Protein AF-A0A540K3I9-F1 (afdb_monomer)

Foldseek 3Di:
DDDDQQFDQDPQFTHHLNDTFFHNADPQWDWAQDDDDVSSRDIDIDGDDPDDDQKDKAFRGKFAQWWKKWWADPDPPDIDIDIDRFQQSFAPRTQKMKTKAFHDDVPDRPDPPTDIDIDIDGFDDDVQWGWHWHGDPVRTIMIMIGGPD

Nearest PDB structures (foldseek):
  7exr-assembly1_B  TM=9.401E-01  e=3.105E-14  Arabidopsis thaliana
  7exf-assembly1_B  TM=9.378E-01  e=4.504E-14  Arabidopsis thaliana
  7exh-assembly2_A  TM=9.361E-01  e=1.793E-13  Arabidopsis thaliana
  7exg-assembly1_B  TM=9.078E-01  e=2.102E-13  Arabidopsis thaliana
  7exf-assembly2_A  TM=9.354E-01  e=3.905E-12  Arabidopsis thaliana

Sequence (149 aa):
MTVTAQISINDGNLVVHGKTILTGVPDNIVLTPGTGVGLLAGAFIGATAAHNKSLHIFPIGVLEDLRFMCCFRFKLWWMTQRMGTCGKDVPLETQFMVVESKGGGDGGEDDESSPIIYTVFLPLLEGPFRSVLQGNERNEVEVCLESGE

Secondary structure (DSSP, 8-state):
-----SEEEETTEEEETTEEEEBS--TTEEEEE--STT-TT-EEEEE--SS--SEEEEEEEE--S--EEEEEEEETTEEEEEEESSGGGS-TTEEEEEEEEE---SS-TT-TTSPEEEEEE---EETTEEEEEEE-TTSEEEEEEEE--

Structure (mmCIF, N/CA/C/O backbone):
data_AF-A0A540K3I9-F1
#
_entry.id   AF-A0A540K3I9-F1
#
loop_
_atom_site.group_PDB
_atom_site.id
_atom_site.type_symbol
_atom_site.label_atom_id
_atom_site.label_alt_id
_atom_site.label_comp_id
_atom_site.label_asym_id
_atom_site.label_entity_id
_atom_site.label_seq_id
_atom_site.pdbx_PDB_ins_code
_atom_site.Cartn_x
_atom_site.Cartn_y
_atom_site.Cartn_z
_atom_site.occupancy
_atom_site.B_iso_or_equiv
_atom_site.auth_seq_id
_atom_site.auth_comp_id
_atom_site.auth_asym_id
_atom_site.auth_atom_id
_atom_site.pdbx_PDB_model_num
ATOM 1 N N . MET A 1 1 ? -9.858 1.151 -31.833 1.00 34.38 1 MET A N 1
ATOM 2 C CA . MET A 1 1 ? -8.586 1.096 -31.088 1.00 34.38 1 MET A CA 1
ATOM 3 C C . MET A 1 1 ? -8.934 0.847 -29.635 1.00 34.38 1 MET A C 1
ATOM 5 O O . MET A 1 1 ? -9.591 1.688 -29.039 1.00 34.38 1 MET A O 1
ATOM 9 N N . THR A 1 2 ? -8.615 -0.327 -29.104 1.00 42.84 2 THR A N 1
ATOM 10 C CA . THR A 1 2 ? -8.743 -0.635 -27.676 1.00 42.84 2 THR A CA 1
ATOM 11 C C . THR A 1 2 ? -7.489 -0.110 -26.988 1.00 42.84 2 THR A C 1
ATOM 13 O O . THR A 1 2 ? -6.393 -0.584 -27.264 1.00 42.84 2 THR A O 1
ATOM 16 N N . VAL A 1 3 ? -7.631 0.930 -26.169 1.00 52.34 3 VAL A N 1
ATOM 17 C CA . VAL A 1 3 ? -6.526 1.448 -25.354 1.00 52.34 3 VAL A CA 1
ATOM 18 C C . VAL A 1 3 ? -6.400 0.533 -24.141 1.00 52.34 3 VAL A C 1
ATOM 20 O O . VAL A 1 3 ? -7.329 0.453 -23.340 1.00 52.34 3 VAL A O 1
ATOM 23 N N . THR A 1 4 ? -5.286 -0.186 -24.023 1.00 60.41 4 THR A N 1
ATOM 24 C CA . THR A 1 4 ? -5.001 -1.022 -22.852 1.00 60.41 4 THR A CA 1
ATOM 25 C C . THR A 1 4 ? -4.757 -0.125 -21.642 1.00 60.41 4 THR A C 1
ATOM 27 O O . THR A 1 4 ? -3.885 0.750 -21.680 1.00 60.41 4 THR A O 1
ATOM 30 N N . ALA A 1 5 ? -5.532 -0.330 -20.574 1.00 69.00 5 ALA A N 1
ATOM 31 C CA . ALA A 1 5 ? -5.328 0.369 -19.311 1.00 69.00 5 ALA A CA 1
ATOM 32 C C . ALA A 1 5 ? -3.913 0.086 -18.785 1.00 69.00 5 ALA A C 1
ATOM 34 O O . ALA A 1 5 ? -3.488 -1.064 -18.729 1.00 69.00 5 ALA A O 1
ATOM 35 N N . GLN A 1 6 ? -3.177 1.137 -18.418 1.00 84.19 6 GLN A N 1
ATOM 36 C CA . GLN A 1 6 ? -1.804 1.004 -17.914 1.00 84.19 6 GLN A CA 1
ATOM 37 C C . GLN A 1 6 ? -1.760 0.558 -16.446 1.00 84.19 6 GLN A C 1
ATOM 39 O O . GLN A 1 6 ? -0.702 0.173 -15.967 1.00 84.19 6 GLN A O 1
ATOM 44 N N . ILE A 1 7 ? -2.890 0.601 -15.737 1.00 90.75 7 ILE A N 1
ATOM 45 C CA . ILE A 1 7 ? -3.040 0.140 -14.354 1.00 90.75 7 ILE A CA 1
ATOM 46 C C . ILE A 1 7 ? -4.246 -0.794 -14.318 1.00 90.75 7 ILE A C 1
ATOM 48 O O . ILE A 1 7 ? -5.321 -0.434 -14.800 1.00 90.75 7 ILE A O 1
ATOM 52 N N . SER A 1 8 ? -4.069 -1.994 -13.776 1.00 93.00 8 SER A N 1
ATOM 53 C CA . SER A 1 8 ? -5.118 -3.019 -13.729 1.00 93.00 8 SER A CA 1
ATOM 54 C C . SER A 1 8 ? -4.919 -3.969 -12.553 1.00 93.00 8 SER A C 1
ATOM 56 O O . SER A 1 8 ? -3.813 -4.077 -12.030 1.00 93.00 8 SER A O 1
ATOM 58 N N . ILE A 1 9 ? -5.988 -4.659 -12.149 1.00 94.69 9 ILE A N 1
ATOM 59 C CA . ILE A 1 9 ? -5.897 -5.841 -11.290 1.00 94.69 9 ILE A CA 1
ATOM 60 C C . ILE A 1 9 ? -6.201 -7.055 -12.168 1.00 94.69 9 ILE A C 1
ATOM 62 O O . ILE A 1 9 ? -7.325 -7.177 -12.651 1.00 94.69 9 ILE A O 1
ATOM 66 N N . ASN A 1 10 ? -5.214 -7.930 -12.372 1.00 91.75 10 ASN A N 1
ATOM 67 C CA . ASN A 1 10 ? -5.343 -9.143 -13.185 1.00 91.75 10 ASN A CA 1
ATOM 68 C C . ASN A 1 10 ? -4.895 -10.352 -12.363 1.00 91.75 10 ASN A C 1
ATOM 70 O O . ASN A 1 10 ? -3.793 -10.340 -11.817 1.00 91.75 10 ASN A O 1
ATOM 74 N N . ASP A 1 11 ? -5.743 -11.379 -12.263 1.00 92.56 11 ASP A N 1
ATOM 75 C CA . ASP A 1 11 ? -5.448 -12.624 -11.535 1.00 92.56 11 ASP A CA 1
ATOM 76 C C . ASP A 1 11 ? -4.920 -12.387 -10.104 1.00 92.56 11 ASP A C 1
ATOM 78 O O . ASP A 1 11 ? -3.958 -13.012 -9.660 1.00 92.56 11 ASP A O 1
ATOM 82 N N . GLY A 1 12 ? -5.523 -11.428 -9.389 1.00 95.62 12 GLY A N 1
ATOM 83 C CA . GLY A 1 12 ? -5.115 -11.054 -8.031 1.00 95.62 12 GLY A CA 1
ATOM 84 C C . GLY A 1 12 ? -3.813 -10.249 -7.953 1.00 95.62 12 GLY A C 1
ATOM 85 O O . GLY A 1 12 ? -3.226 -10.157 -6.881 1.00 95.62 12 GLY A O 1
ATOM 86 N N . ASN A 1 13 ? -3.341 -9.662 -9.054 1.00 97.19 13 ASN A N 1
ATOM 87 C CA . ASN A 1 13 ? -2.126 -8.848 -9.087 1.00 97.19 13 ASN A CA 1
ATOM 88 C C . ASN A 1 13 ? -2.435 -7.416 -9.513 1.00 97.19 13 ASN A C 1
ATOM 90 O O . ASN A 1 13 ? -3.049 -7.205 -10.558 1.00 97.19 13 ASN A O 1
ATOM 94 N N . LEU A 1 14 ? -1.958 -6.429 -8.751 1.00 96.50 14 LEU A N 1
ATOM 95 C CA . LEU A 1 14 ? -1.946 -5.035 -9.184 1.00 96.50 14 LEU A CA 1
ATOM 96 C C . LEU A 1 14 ? -0.787 -4.846 -10.164 1.00 96.50 14 LEU A C 1
ATOM 98 O O . LEU A 1 14 ? 0.378 -4.897 -9.770 1.00 96.50 14 LEU A O 1
ATOM 102 N N . VAL A 1 15 ? -1.111 -4.611 -11.430 1.00 94.19 15 VAL A N 1
ATOM 103 C CA . VAL A 1 15 ? -0.153 -4.465 -12.526 1.00 94.19 15 VAL A CA 1
ATOM 104 C C . VAL A 1 15 ? -0.137 -3.020 -13.005 1.00 94.19 15 VAL A C 1
ATOM 106 O O . VAL A 1 15 ? -1.184 -2.457 -13.333 1.00 94.19 15 VAL A O 1
ATOM 109 N N . VAL A 1 16 ? 1.059 -2.439 -13.087 1.00 91.94 16 VAL A N 1
ATOM 110 C CA . VAL A 1 16 ? 1.318 -1.086 -13.584 1.00 91.94 16 VAL A CA 1
ATOM 111 C C . VAL A 1 16 ? 2.317 -1.171 -14.732 1.00 91.94 16 VAL A C 1
ATOM 113 O O . VAL A 1 16 ? 3.418 -1.685 -14.564 1.00 91.94 16 VAL A O 1
ATOM 116 N N . HIS A 1 17 ? 1.930 -0.691 -15.916 1.00 88.31 17 HIS A N 1
ATOM 117 C CA . HIS A 1 17 ? 2.744 -0.721 -17.135 1.00 88.31 17 HIS A CA 1
ATOM 118 C C . HIS A 1 17 ? 3.367 -2.108 -17.412 1.00 88.31 17 HIS A C 1
ATOM 120 O O . HIS A 1 17 ? 4.548 -2.239 -17.732 1.00 88.31 17 HIS A O 1
ATOM 126 N N . GLY A 1 18 ? 2.561 -3.160 -17.235 1.00 86.88 18 GLY A N 1
ATOM 127 C CA . GLY A 1 18 ? 2.969 -4.552 -17.445 1.00 86.88 18 GLY A CA 1
ATOM 128 C C . GLY A 1 18 ? 3.773 -5.180 -16.303 1.00 86.88 18 GLY A C 1
ATOM 129 O O . GLY A 1 18 ? 3.996 -6.386 -16.345 1.00 86.88 18 GLY A O 1
ATOM 130 N N . LYS A 1 19 ? 4.161 -4.422 -15.268 1.00 90.31 19 LYS A N 1
ATOM 131 C CA . LYS A 1 19 ? 4.872 -4.956 -14.102 1.00 90.31 19 LYS A CA 1
ATOM 132 C C . LYS A 1 19 ? 3.949 -5.122 -12.902 1.00 90.31 19 LYS A C 1
ATOM 134 O O . LYS A 1 19 ? 3.207 -4.211 -12.539 1.00 90.31 19 LYS A O 1
ATOM 139 N N . THR A 1 20 ? 4.018 -6.284 -12.266 1.00 94.69 20 THR A N 1
ATOM 140 C CA . THR A 1 20 ? 3.313 -6.547 -11.010 1.00 94.69 20 THR A CA 1
ATOM 141 C C . THR A 1 20 ? 3.937 -5.745 -9.872 1.00 94.69 20 THR A C 1
ATOM 143 O O . THR A 1 20 ? 5.136 -5.852 -9.629 1.00 94.69 20 THR A O 1
ATOM 146 N N . ILE A 1 21 ? 3.113 -4.950 -9.190 1.00 96.81 21 ILE A N 1
ATOM 147 C CA . ILE A 1 21 ? 3.490 -4.122 -8.038 1.00 96.81 21 ILE A CA 1
ATOM 148 C C . ILE A 1 21 ? 3.047 -4.768 -6.725 1.00 96.81 21 ILE A C 1
ATOM 150 O O . ILE A 1 21 ? 3.813 -4.776 -5.767 1.00 96.81 21 ILE A O 1
ATOM 154 N N . LEU A 1 22 ? 1.823 -5.304 -6.679 1.00 98.06 22 LEU A N 1
ATOM 155 C CA . LEU A 1 22 ? 1.301 -6.053 -5.533 1.00 98.06 22 LEU A CA 1
ATOM 156 C C . LEU A 1 22 ? 0.742 -7.393 -6.006 1.00 98.06 22 LEU A C 1
ATOM 158 O O . LEU A 1 22 ? 0.067 -7.442 -7.035 1.00 98.06 22 LEU A O 1
ATOM 162 N N . THR A 1 23 ? 0.982 -8.453 -5.243 1.00 98.25 23 THR A N 1
ATOM 163 C CA . THR A 1 23 ? 0.411 -9.789 -5.479 1.00 98.25 23 THR A CA 1
ATOM 164 C C . THR A 1 23 ? -0.638 -10.126 -4.421 1.00 98.25 23 THR A C 1
ATOM 166 O O . THR A 1 23 ? -0.689 -9.499 -3.366 1.00 98.25 23 THR A O 1
ATOM 169 N N . GLY A 1 24 ? -1.513 -11.097 -4.684 1.00 97.88 24 GLY A N 1
ATOM 170 C CA . GLY A 1 24 ? -2.519 -11.526 -3.703 1.00 97.88 24 GLY A CA 1
ATOM 171 C C . GLY A 1 24 ? -3.513 -10.427 -3.305 1.00 97.88 24 GLY A C 1
ATOM 172 O O . GLY A 1 24 ? -3.941 -10.376 -2.154 1.00 97.88 24 GLY A O 1
ATOM 173 N N . VAL A 1 25 ? -3.856 -9.534 -4.237 1.00 98.31 25 VAL A N 1
ATOM 174 C CA . VAL A 1 25 ? -4.864 -8.484 -4.059 1.00 98.31 25 VAL A CA 1
ATOM 175 C C . VAL A 1 25 ? -6.226 -9.133 -3.757 1.00 98.31 25 VAL A C 1
ATOM 177 O O . VAL A 1 25 ? -6.710 -9.902 -4.592 1.00 98.31 25 VAL A O 1
ATOM 180 N N . PRO A 1 26 ? -6.856 -8.851 -2.600 1.00 97.56 26 PRO A N 1
ATOM 181 C CA . PRO A 1 26 ? -8.134 -9.465 -2.232 1.00 97.56 26 PRO A CA 1
ATOM 182 C C . PRO A 1 26 ? -9.321 -9.028 -3.107 1.00 97.56 26 PRO A C 1
ATOM 184 O O . PRO A 1 26 ? -9.377 -7.891 -3.571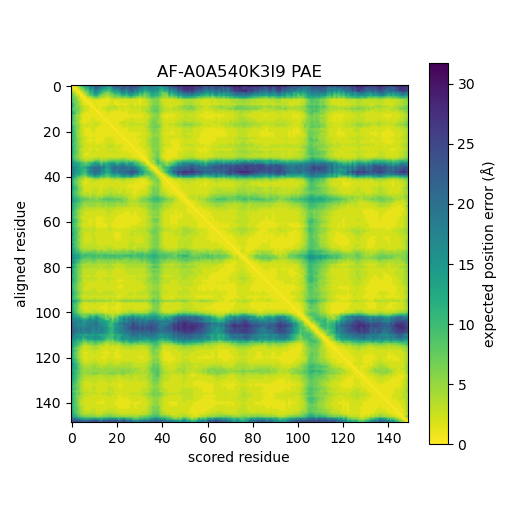 1.00 97.56 26 PRO A O 1
ATOM 187 N N . ASP A 1 27 ? -10.337 -9.890 -3.229 1.00 96.56 27 ASP A N 1
ATOM 188 C CA . ASP A 1 27 ? -11.533 -9.656 -4.064 1.00 96.56 27 ASP A CA 1
ATOM 189 C C . ASP A 1 27 ? -12.363 -8.427 -3.661 1.00 96.56 27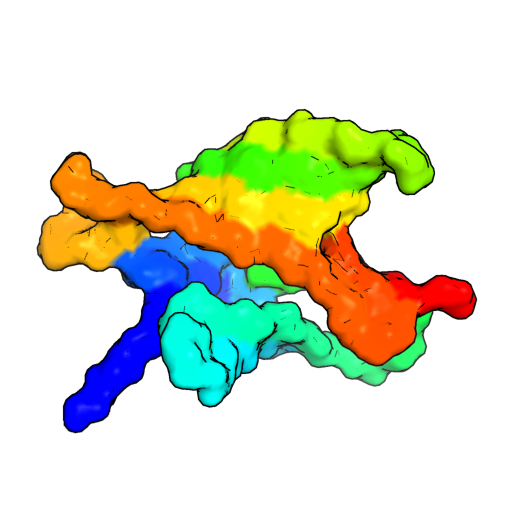 ASP A C 1
ATOM 191 O O . ASP A 1 27 ? -13.123 -7.885 -4.464 1.00 96.56 27 ASP A O 1
ATOM 195 N N . ASN A 1 28 ? -12.266 -7.987 -2.404 1.00 96.44 28 ASN A N 1
ATOM 196 C CA . ASN A 1 28 ? -13.001 -6.822 -1.919 1.00 96.44 28 ASN A CA 1
ATOM 197 C C . ASN A 1 28 ? -12.312 -5.490 -2.264 1.00 96.44 28 ASN A C 1
ATOM 199 O O . ASN A 1 28 ? -12.893 -4.440 -1.970 1.00 96.44 28 ASN A O 1
ATOM 203 N N . ILE A 1 29 ? -11.114 -5.524 -2.860 1.00 97.62 29 ILE A N 1
ATOM 204 C CA . ILE A 1 29 ? -10.387 -4.352 -3.353 1.00 97.62 29 ILE A CA 1
ATOM 205 C C . ILE A 1 29 ? -10.897 -3.968 -4.740 1.00 97.62 29 ILE A C 1
ATOM 207 O O . ILE A 1 29 ? -11.014 -4.792 -5.644 1.00 97.62 29 ILE A O 1
ATOM 211 N N . VAL A 1 30 ? -11.187 -2.682 -4.916 1.00 95.50 30 VAL A N 1
ATOM 212 C CA . VAL A 1 30 ? -11.770 -2.127 -6.138 1.00 95.50 30 VAL A CA 1
ATOM 213 C C . VAL A 1 30 ? -10.802 -1.129 -6.752 1.00 95.50 30 VAL A C 1
ATOM 215 O O . VAL A 1 30 ? -10.383 -0.177 -6.096 1.00 95.50 30 VAL A O 1
ATOM 218 N N . LEU A 1 31 ? -10.493 -1.313 -8.034 1.00 94.38 31 LEU A N 1
ATOM 219 C CA . LEU A 1 31 ? -9.715 -0.363 -8.820 1.00 94.38 31 LEU A CA 1
ATOM 220 C C . LEU A 1 31 ? -10.653 0.477 -9.692 1.00 94.38 31 LEU A C 1
ATOM 222 O O . LEU A 1 31 ? -11.318 -0.049 -10.583 1.00 94.38 31 LEU A O 1
ATOM 226 N N . THR A 1 32 ? -10.687 1.787 -9.460 1.00 92.38 32 THR A N 1
ATOM 227 C CA . THR A 1 32 ? -11.465 2.737 -10.267 1.00 92.38 32 THR A CA 1
ATOM 228 C C . THR A 1 32 ? -10.523 3.578 -11.131 1.00 92.38 32 THR A C 1
ATOM 230 O O . THR A 1 32 ? -9.748 4.364 -10.584 1.00 92.38 32 THR A O 1
ATOM 233 N N . PRO A 1 33 ? -10.554 3.455 -12.470 1.00 87.94 33 PRO A N 1
ATOM 234 C CA . PRO A 1 33 ? -9.697 4.249 -13.352 1.00 87.94 33 PRO A CA 1
ATOM 235 C C . PRO A 1 33 ? -9.952 5.758 -13.227 1.00 87.94 33 PRO A C 1
ATOM 237 O O . PRO A 1 33 ? -11.096 6.192 -13.078 1.00 87.94 33 PRO A O 1
ATOM 240 N N . GLY A 1 34 ? -8.900 6.574 -13.344 1.00 80.06 34 GLY A N 1
ATOM 241 C CA . GLY A 1 34 ? -9.043 8.028 -13.440 1.00 80.06 34 GLY A CA 1
ATOM 242 C C . GLY A 1 34 ? -9.723 8.447 -14.750 1.00 80.06 34 GLY A C 1
ATOM 243 O O . GLY A 1 34 ? -9.369 7.972 -15.826 1.00 80.06 34 GLY A O 1
ATOM 244 N N . THR A 1 35 ? -10.703 9.352 -14.680 1.00 66.31 35 THR A N 1
ATOM 245 C CA . THR A 1 35 ? -11.574 9.717 -15.819 1.00 66.31 35 THR A CA 1
ATOM 246 C C . THR A 1 35 ? -11.237 11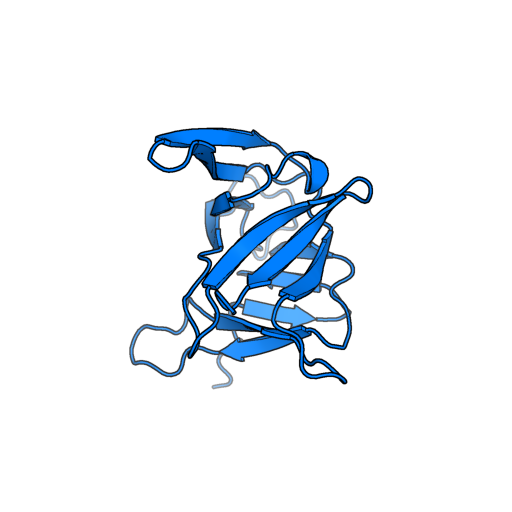.057 -16.491 1.00 66.31 35 THR A C 1
ATOM 248 O O . THR A 1 35 ? -11.963 11.498 -17.381 1.00 66.31 35 THR A O 1
ATOM 251 N N . GLY A 1 36 ? -10.148 11.729 -16.103 1.00 60.81 36 GLY A N 1
ATOM 252 C CA . GLY A 1 36 ? -9.783 13.042 -16.656 1.00 60.81 36 GLY A CA 1
ATOM 253 C C . GLY A 1 36 ? -8.904 13.001 -17.909 1.00 60.81 36 GLY A C 1
ATOM 254 O O . GLY A 1 36 ? -8.151 12.059 -18.155 1.00 60.81 36 GLY A O 1
ATOM 255 N N . VAL A 1 37 ? -8.960 14.083 -18.690 1.00 50.94 37 VAL A N 1
ATOM 256 C CA . VAL A 1 37 ? -8.107 14.298 -19.868 1.00 50.94 37 VAL A CA 1
ATOM 257 C C . VAL A 1 37 ? -6.649 14.406 -19.401 1.00 50.94 37 VAL A C 1
ATOM 259 O O . VAL A 1 37 ? -6.287 15.358 -18.719 1.00 50.94 37 VAL A O 1
ATOM 262 N N . GLY A 1 38 ? -5.830 13.399 -19.716 1.00 53.72 38 GLY A N 1
ATOM 263 C CA . GLY A 1 38 ? -4.441 13.283 -19.244 1.00 53.72 38 GLY A CA 1
ATOM 264 C C . GLY A 1 38 ? -4.236 12.407 -17.996 1.00 53.72 38 GLY A C 1
ATOM 265 O O . GLY A 1 38 ? -3.094 12.110 -17.665 1.00 53.72 38 GLY A O 1
ATOM 266 N N . LEU A 1 39 ? -5.308 11.921 -17.350 1.00 51.38 39 LEU A N 1
ATOM 267 C CA . LEU A 1 39 ? -5.270 11.022 -16.178 1.00 51.38 39 LEU A CA 1
ATOM 268 C C . LEU A 1 39 ? -5.236 9.524 -16.535 1.00 51.38 39 LEU A C 1
ATOM 270 O O . LEU A 1 39 ? -5.453 8.681 -15.670 1.00 51.38 39 LEU A O 1
ATOM 274 N N . LEU A 1 40 ? -4.888 9.165 -17.775 1.00 57.62 40 LEU A N 1
ATOM 275 C CA . LEU A 1 40 ? -4.699 7.759 -18.179 1.00 57.62 40 LEU A CA 1
ATOM 276 C C . LEU A 1 40 ? -3.548 7.049 -17.429 1.00 57.62 40 LEU A C 1
ATOM 278 O O . LEU A 1 40 ? -3.337 5.856 -17.629 1.00 57.62 40 LEU A O 1
ATOM 282 N N . ALA A 1 41 ? -2.814 7.774 -16.581 1.00 74.44 41 ALA A N 1
ATOM 283 C CA . ALA A 1 41 ? -1.692 7.291 -15.783 1.00 74.44 41 ALA A CA 1
ATOM 284 C C . ALA A 1 41 ? -2.037 7.044 -14.297 1.00 74.44 41 ALA A C 1
ATOM 286 O O . ALA A 1 41 ? -1.126 6.852 -13.497 1.00 74.44 41 ALA A O 1
ATOM 287 N N . GLY A 1 42 ? -3.317 7.086 -13.897 1.00 87.06 42 GLY A N 1
ATOM 288 C CA . GLY A 1 42 ? -3.718 6.928 -12.494 1.00 87.06 42 GLY A CA 1
ATOM 289 C C . GLY A 1 42 ? -5.016 6.143 -12.291 1.00 87.06 42 GLY A C 1
ATOM 290 O O . GLY A 1 42 ? -5.874 6.071 -13.173 1.00 87.06 42 GLY A O 1
ATOM 291 N N . ALA A 1 43 ? -5.165 5.569 -11.099 1.00 92.31 43 ALA A N 1
ATOM 292 C CA . ALA A 1 43 ? -6.365 4.871 -10.653 1.00 92.31 43 ALA A CA 1
ATOM 293 C C . ALA A 1 43 ? -6.540 5.029 -9.135 1.00 92.31 43 ALA A C 1
ATOM 295 O O . ALA A 1 43 ? -5.570 5.240 -8.407 1.00 92.31 43 ALA A O 1
ATOM 296 N N . PHE A 1 44 ? -7.779 4.917 -8.668 1.00 94.00 44 PHE A N 1
ATOM 297 C CA . PHE A 1 44 ? -8.129 4.903 -7.253 1.00 94.00 44 PHE A CA 1
ATOM 298 C C . PHE A 1 44 ? -8.264 3.462 -6.772 1.00 94.00 44 PHE A C 1
ATOM 300 O O . PHE A 1 44 ? -8.940 2.658 -7.416 1.00 94.00 44 PHE A O 1
ATOM 307 N N . ILE A 1 45 ? -7.641 3.152 -5.638 1.00 95.38 45 ILE A N 1
ATOM 308 C CA . ILE A 1 45 ? -7.803 1.879 -4.935 1.00 95.38 45 ILE A CA 1
ATOM 309 C C . ILE A 1 45 ? -8.755 2.126 -3.769 1.00 95.38 45 ILE A C 1
ATOM 311 O O . ILE A 1 45 ? -8.464 2.934 -2.890 1.00 95.38 45 ILE A O 1
ATOM 315 N N . GLY A 1 46 ? -9.890 1.437 -3.783 1.00 95.19 46 GLY A N 1
ATOM 316 C CA . GLY A 1 46 ? -10.865 1.416 -2.699 1.00 95.19 46 GLY A CA 1
ATOM 317 C C . GLY A 1 46 ? -11.098 -0.006 -2.199 1.00 95.19 46 GLY A C 1
ATOM 318 O O . GLY A 1 46 ? -10.562 -0.968 -2.746 1.00 95.19 46 GLY A O 1
ATOM 319 N N . ALA A 1 47 ? -11.926 -0.146 -1.169 1.00 95.25 47 ALA A N 1
ATOM 320 C CA . ALA A 1 47 ? -12.318 -1.441 -0.630 1.00 95.25 47 ALA A CA 1
ATOM 321 C C . ALA A 1 47 ? -13.799 -1.445 -0.248 1.00 95.25 47 ALA A C 1
ATOM 323 O O . ALA A 1 47 ? -14.370 -0.414 0.109 1.00 95.25 47 ALA A O 1
ATOM 324 N N . THR A 1 48 ? -14.420 -2.619 -0.296 1.00 94.88 48 THR A N 1
ATOM 325 C CA . THR A 1 48 ? -15.787 -2.828 0.194 1.00 94.88 48 THR A CA 1
ATOM 326 C C . THR A 1 48 ? -15.776 -3.422 1.602 1.00 94.88 48 THR A C 1
ATOM 328 O O . THR A 1 48 ? -14.951 -4.280 1.930 1.00 94.88 48 THR A O 1
ATOM 331 N N . ALA A 1 49 ? -16.704 -2.956 2.443 1.00 93.19 49 ALA A N 1
ATOM 332 C CA . ALA A 1 49 ? -16.848 -3.366 3.837 1.00 93.19 49 ALA A CA 1
ATOM 333 C C . ALA A 1 49 ? -18.301 -3.756 4.135 1.00 93.19 49 ALA A C 1
ATOM 335 O O . ALA A 1 49 ? -19.229 -3.042 3.762 1.00 93.19 49 ALA A O 1
ATOM 336 N N . ALA A 1 50 ? -18.509 -4.862 4.854 1.00 92.56 50 ALA A N 1
ATOM 337 C CA . ALA A 1 50 ? -19.852 -5.314 5.237 1.00 92.56 50 ALA A CA 1
ATOM 338 C C . ALA A 1 50 ? -20.454 -4.534 6.422 1.00 92.56 50 ALA A C 1
ATOM 340 O O . ALA A 1 50 ? -21.655 -4.602 6.675 1.00 92.56 50 ALA A O 1
ATOM 341 N N . HIS A 1 51 ? -19.621 -3.817 7.178 1.00 92.38 51 HIS A N 1
ATOM 342 C CA . HIS A 1 51 ? -20.014 -3.138 8.408 1.00 92.38 51 HIS A CA 1
ATOM 343 C C . HIS A 1 51 ? -19.631 -1.666 8.360 1.00 92.38 51 HIS A C 1
ATOM 345 O O . HIS A 1 51 ? -18.610 -1.307 7.781 1.00 92.38 51 HIS A O 1
ATOM 351 N N . ASN A 1 52 ? -20.413 -0.829 9.038 1.00 91.56 52 ASN A N 1
ATOM 352 C CA . ASN A 1 52 ? -20.034 0.550 9.300 1.00 91.56 52 ASN A CA 1
ATOM 353 C C . ASN A 1 52 ? -19.142 0.598 10.553 1.00 91.56 52 ASN A C 1
ATOM 355 O O . ASN A 1 52 ? -19.533 0.089 11.604 1.00 91.56 52 ASN A O 1
ATOM 359 N N . LYS A 1 53 ? -17.937 1.156 10.425 1.00 93.44 53 LYS A N 1
ATOM 360 C CA . LYS A 1 53 ? -16.957 1.330 11.505 1.00 93.44 53 LYS A CA 1
ATOM 361 C C . LYS A 1 53 ? -16.195 2.630 11.274 1.00 93.44 53 LYS A C 1
ATOM 363 O O . LYS A 1 53 ? -15.951 2.980 10.122 1.00 93.44 53 LYS A O 1
ATOM 368 N N . SER A 1 54 ? -15.754 3.260 12.361 1.00 93.94 54 SER A N 1
ATOM 369 C CA . SER A 1 54 ? -14.854 4.417 12.305 1.00 93.94 54 SER A CA 1
ATOM 370 C C . SER A 1 54 ? -13.428 4.047 11.901 1.00 93.94 54 SER A C 1
ATOM 372 O O . SER A 1 54 ? -12.675 4.916 11.491 1.00 93.94 54 SER A O 1
ATOM 374 N N . LEU A 1 55 ? -13.056 2.765 11.999 1.00 95.00 55 LEU A N 1
ATOM 375 C CA . LEU A 1 55 ? -11.740 2.248 11.633 1.00 95.00 55 LEU A CA 1
ATOM 376 C C . LEU A 1 55 ? -11.881 1.000 10.757 1.00 95.00 55 LEU A C 1
ATOM 378 O O . LEU A 1 55 ? -12.486 0.005 11.175 1.00 95.00 55 LEU A O 1
ATOM 382 N N . HIS A 1 56 ? -11.263 1.037 9.580 1.00 95.94 56 HIS A N 1
ATOM 383 C CA . HIS A 1 56 ? -11.090 -0.118 8.704 1.00 95.94 56 HIS A CA 1
ATOM 384 C C . HIS A 1 56 ? -9.632 -0.282 8.307 1.00 95.94 56 HIS A C 1
ATOM 386 O O . HIS A 1 56 ? -8.943 0.695 8.042 1.00 95.94 56 HIS A O 1
ATOM 392 N N . ILE A 1 57 ? -9.180 -1.529 8.227 1.00 97.06 57 ILE A N 1
ATOM 393 C CA . ILE A 1 57 ? -7.844 -1.882 7.752 1.00 97.06 57 ILE A CA 1
ATOM 394 C C . ILE A 1 57 ? -8.031 -2.927 6.660 1.00 97.06 57 ILE A C 1
ATOM 396 O O . ILE A 1 57 ? -8.607 -3.988 6.912 1.00 97.06 57 ILE A O 1
ATOM 400 N N . PHE A 1 58 ? -7.577 -2.609 5.452 1.00 97.81 58 PHE A N 1
ATOM 401 C CA . PHE A 1 58 ? -7.698 -3.474 4.285 1.00 97.81 58 PHE A CA 1
ATOM 402 C C . PHE A 1 58 ? -6.314 -3.798 3.731 1.00 97.81 58 PHE A C 1
ATOM 404 O O . PHE A 1 58 ? -5.648 -2.888 3.234 1.00 97.81 58 PHE A O 1
ATOM 411 N N . PRO A 1 59 ? -5.879 -5.068 3.760 1.00 97.94 59 PRO A N 1
ATOM 412 C CA . PRO A 1 59 ? -4.756 -5.512 2.948 1.00 97.94 59 PRO A CA 1
ATOM 413 C C . PRO A 1 59 ? -5.078 -5.277 1.471 1.00 97.94 59 PRO A C 1
ATOM 415 O O . PRO A 1 59 ? -6.131 -5.693 0.993 1.00 97.94 59 PRO A O 1
ATOM 418 N N . ILE A 1 60 ? -4.183 -4.602 0.755 1.00 98.00 60 ILE A N 1
ATOM 419 C CA . ILE A 1 60 ? -4.326 -4.331 -0.683 1.00 98.00 60 ILE A CA 1
ATOM 420 C C . ILE A 1 60 ? -3.416 -5.210 -1.545 1.00 98.00 60 ILE A C 1
ATOM 422 O O . ILE A 1 60 ? -3.474 -5.125 -2.767 1.00 98.00 60 ILE A O 1
ATOM 426 N N . GLY A 1 61 ? -2.602 -6.058 -0.917 1.00 98.44 61 GLY A N 1
ATOM 427 C CA . GLY A 1 61 ? -1.729 -7.035 -1.563 1.00 98.44 61 GLY A CA 1
ATOM 428 C C . GLY A 1 61 ? -0.334 -7.069 -0.941 1.00 98.44 61 GLY A C 1
ATOM 429 O O . GLY A 1 61 ? 0.033 -6.209 -0.138 1.00 98.44 61 GLY A O 1
ATOM 430 N N . VAL A 1 62 ? 0.441 -8.080 -1.312 1.00 98.69 62 VAL A N 1
ATOM 431 C CA . VAL A 1 62 ? 1.822 -8.306 -0.889 1.00 98.69 62 VAL A CA 1
ATOM 432 C C . VAL A 1 62 ? 2.772 -7.500 -1.764 1.00 98.69 62 VAL A C 1
ATOM 434 O O . VAL A 1 62 ? 2.727 -7.593 -2.991 1.00 98.69 62 VAL A O 1
ATOM 437 N N . LEU A 1 63 ? 3.646 -6.726 -1.121 1.00 98.50 63 LEU A N 1
ATOM 438 C CA . LEU A 1 63 ? 4.778 -6.056 -1.759 1.00 98.50 63 LEU A CA 1
ATOM 439 C C . LEU A 1 63 ? 6.045 -6.853 -1.446 1.00 98.50 63 LEU A C 1
ATOM 441 O O . LEU A 1 63 ? 6.381 -7.035 -0.274 1.00 98.50 63 LEU A O 1
ATOM 445 N N . GLU A 1 64 ? 6.765 -7.294 -2.469 1.00 97.12 64 GLU A N 1
ATOM 446 C CA . GLU A 1 64 ? 7.986 -8.084 -2.313 1.00 97.12 64 GLU A CA 1
ATOM 447 C C . GLU A 1 64 ? 8.955 -7.790 -3.462 1.00 97.12 64 GLU A C 1
ATOM 449 O O . GLU A 1 64 ? 8.527 -7.514 -4.582 1.00 97.12 64 GLU A O 1
ATOM 454 N N . ASP A 1 65 ? 10.253 -7.785 -3.158 1.00 95.81 65 ASP A N 1
ATOM 455 C CA . ASP A 1 65 ? 11.356 -7.557 -4.099 1.00 95.81 65 ASP A CA 1
ATOM 456 C C . ASP A 1 65 ? 11.259 -6.284 -4.969 1.00 95.81 65 ASP A C 1
ATOM 458 O O . ASP A 1 65 ? 11.863 -6.191 -6.039 1.00 95.81 65 ASP A O 1
ATOM 462 N N . LEU A 1 66 ? 10.564 -5.248 -4.485 1.00 96.56 66 LEU A N 1
ATOM 463 C CA . LEU A 1 66 ? 10.459 -3.946 -5.150 1.00 96.56 66 LEU A CA 1
ATOM 464 C C . LEU A 1 66 ? 10.934 -2.829 -4.233 1.00 96.56 66 LEU A C 1
ATOM 466 O O . LEU A 1 66 ? 10.415 -2.636 -3.133 1.00 96.56 66 LEU A O 1
ATOM 470 N N . ARG A 1 67 ? 11.911 -2.048 -4.703 1.00 97.75 67 ARG A N 1
ATOM 471 C CA . ARG A 1 67 ? 12.441 -0.914 -3.940 1.00 97.75 67 ARG A CA 1
ATOM 472 C C . ARG A 1 67 ? 11.368 0.150 -3.788 1.00 97.75 67 ARG A C 1
ATOM 474 O O . ARG A 1 67 ? 10.751 0.562 -4.768 1.00 97.75 67 ARG A O 1
ATOM 481 N N . PHE A 1 68 ? 11.218 0.669 -2.580 1.00 98.56 68 PHE A N 1
ATOM 482 C CA . PHE A 1 68 ? 10.364 1.819 -2.342 1.00 98.56 68 PHE A CA 1
ATOM 483 C C . PHE A 1 68 ? 11.023 2.840 -1.423 1.00 98.56 68 PHE A C 1
ATOM 485 O O . PHE A 1 68 ? 11.930 2.534 -0.646 1.00 98.56 68 PHE A O 1
ATOM 492 N N . MET A 1 69 ? 10.522 4.068 -1.502 1.00 98.56 69 MET A N 1
ATOM 493 C CA . MET A 1 69 ? 10.721 5.108 -0.500 1.00 98.56 69 MET A CA 1
ATOM 494 C C . MET A 1 69 ? 9.353 5.597 -0.037 1.00 98.56 69 MET A C 1
ATOM 496 O O . MET A 1 69 ? 8.448 5.777 -0.847 1.00 98.56 69 MET A O 1
ATOM 500 N N . CYS A 1 70 ? 9.189 5.803 1.262 1.00 98.50 70 CYS A N 1
ATOM 501 C CA . CYS A 1 70 ? 7.952 6.307 1.841 1.00 98.50 70 CYS A CA 1
ATOM 502 C C . CYS A 1 70 ? 8.220 7.404 2.870 1.00 98.50 70 CYS A C 1
ATOM 504 O O . CYS A 1 70 ? 9.298 7.452 3.463 1.00 98.50 70 CYS A O 1
ATOM 506 N N . CYS A 1 71 ? 7.223 8.257 3.099 1.00 98.19 71 CYS A N 1
ATOM 507 C CA . CYS A 1 71 ? 7.211 9.247 4.171 1.00 98.19 71 CYS A CA 1
ATOM 508 C C . CYS A 1 71 ? 6.141 8.866 5.190 1.00 98.19 71 CYS A C 1
ATOM 510 O O . CYS A 1 71 ? 4.971 8.719 4.835 1.00 98.19 71 CYS A O 1
ATOM 512 N N . PHE A 1 72 ? 6.523 8.749 6.457 1.00 98.00 72 PHE A N 1
ATOM 513 C CA . PHE A 1 72 ? 5.627 8.323 7.528 1.00 98.00 72 PHE A CA 1
ATOM 514 C C . PHE A 1 72 ? 5.713 9.248 8.733 1.00 98.00 72 PHE A C 1
ATOM 516 O O . PHE A 1 72 ? 6.740 9.887 8.989 1.00 98.00 72 PHE A O 1
ATOM 523 N N . ARG A 1 73 ? 4.610 9.332 9.476 1.00 96.19 73 ARG A N 1
ATOM 524 C CA . ARG A 1 73 ? 4.501 10.174 10.664 1.00 96.19 73 ARG A CA 1
ATOM 525 C C . ARG A 1 73 ? 4.898 9.379 11.904 1.00 96.19 73 ARG A C 1
ATOM 527 O O . ARG A 1 73 ? 4.172 8.498 12.339 1.00 96.19 73 ARG A O 1
ATOM 534 N N . PHE A 1 74 ? 6.029 9.728 12.513 1.00 91.69 74 PHE A N 1
ATOM 535 C CA . PHE A 1 74 ? 6.496 9.088 13.755 1.00 91.69 74 PHE A CA 1
ATOM 536 C C . PHE A 1 74 ? 6.160 9.900 15.021 1.00 91.69 74 PHE A C 1
ATOM 538 O O . PHE A 1 74 ? 6.267 9.395 16.136 1.00 91.69 74 PHE A O 1
ATOM 545 N N . LYS A 1 75 ? 5.754 11.169 14.863 1.00 90.50 75 LYS A N 1
ATOM 546 C CA . LYS A 1 75 ? 5.143 12.026 15.898 1.00 90.50 75 LYS A CA 1
ATOM 547 C C . LYS A 1 75 ? 4.112 12.941 15.244 1.00 90.50 75 LYS A C 1
ATOM 549 O O . LYS A 1 75 ? 4.243 13.229 14.063 1.00 90.50 75 LYS A O 1
ATOM 554 N N . LEU A 1 76 ? 3.159 13.479 16.012 1.00 82.69 76 LEU A N 1
ATOM 555 C CA . LEU A 1 76 ? 2.034 14.285 15.497 1.00 82.69 76 LEU A CA 1
ATOM 556 C C . LEU A 1 76 ? 2.431 15.338 14.438 1.00 82.69 76 LEU A C 1
ATOM 558 O O . LEU A 1 76 ? 1.742 15.485 13.434 1.00 82.69 76 LEU A O 1
ATOM 562 N N . TRP A 1 77 ? 3.562 16.021 14.633 1.00 87.12 77 TRP A N 1
ATOM 563 C CA . TRP A 1 77 ? 4.034 17.112 13.767 1.00 87.12 77 TRP A CA 1
ATOM 564 C C . TRP A 1 77 ? 5.265 16.763 12.919 1.00 87.12 77 TRP A C 1
ATOM 566 O O . TRP A 1 77 ? 5.834 17.648 12.288 1.00 87.12 77 TRP A O 1
ATOM 576 N N . TRP A 1 78 ? 5.715 15.503 12.927 1.00 91.69 78 TRP A N 1
ATOM 577 C CA . TRP A 1 78 ? 6.992 15.108 12.329 1.00 91.69 78 TRP A CA 1
ATOM 578 C C . TRP A 1 78 ? 6.838 13.916 11.391 1.00 91.69 78 TRP A C 1
ATOM 580 O O . TRP A 1 78 ? 6.323 12.865 11.781 1.00 91.69 78 TRP A O 1
ATOM 590 N N . MET A 1 79 ? 7.362 14.076 10.176 1.00 95.81 79 MET A N 1
ATOM 591 C CA . MET A 1 79 ? 7.543 12.994 9.214 1.00 95.81 79 MET A CA 1
ATOM 592 C C . MET A 1 79 ? 9.026 12.722 8.984 1.00 95.81 79 MET A C 1
ATOM 594 O O . MET A 1 79 ? 9.860 13.621 9.087 1.00 95.81 79 MET A O 1
ATOM 598 N N . THR A 1 80 ? 9.343 11.477 8.659 1.00 96.62 80 THR A N 1
ATOM 599 C CA . THR A 1 80 ? 10.655 11.071 8.151 1.00 96.62 80 THR A CA 1
ATOM 600 C C . THR A 1 80 ? 10.465 10.056 7.031 1.00 96.62 80 THR A C 1
ATOM 602 O O . THR A 1 80 ? 9.349 9.585 6.796 1.00 96.62 80 THR A O 1
ATOM 605 N N . GLN A 1 81 ? 11.540 9.759 6.314 1.00 96.50 81 GLN A N 1
ATOM 606 C CA . GLN A 1 81 ? 11.544 8.816 5.213 1.00 96.50 81 GLN A CA 1
ATOM 607 C C . GLN A 1 81 ? 12.013 7.429 5.654 1.00 96.50 81 GLN A C 1
ATOM 609 O O . GLN A 1 81 ? 12.868 7.298 6.532 1.00 96.50 81 GLN A O 1
ATOM 614 N N . ARG A 1 82 ? 11.512 6.389 4.990 1.00 97.75 82 ARG A N 1
ATOM 615 C CA . ARG A 1 82 ? 12.073 5.036 5.046 1.00 97.75 82 ARG A CA 1
ATOM 616 C C . ARG A 1 82 ? 12.173 4.456 3.645 1.00 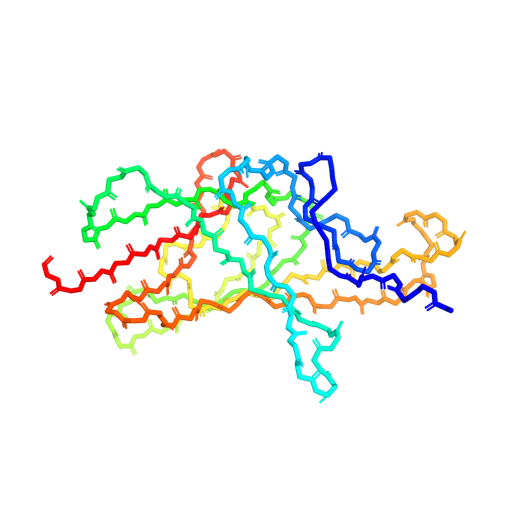97.75 82 ARG A C 1
ATOM 618 O O . ARG A 1 82 ? 11.294 4.682 2.817 1.00 97.75 82 ARG A O 1
ATOM 625 N N . MET A 1 83 ? 13.234 3.695 3.413 1.00 98.50 83 MET A N 1
ATOM 626 C CA . MET A 1 83 ? 13.408 2.866 2.229 1.00 98.50 83 MET A CA 1
ATOM 627 C C . MET A 1 83 ? 13.223 1.403 2.623 1.00 98.50 83 MET A C 1
ATOM 629 O O . MET A 1 83 ? 13.595 1.015 3.733 1.00 98.50 83 MET A O 1
ATOM 633 N N . GLY A 1 84 ? 12.669 0.605 1.722 1.00 98.12 84 GLY A N 1
ATOM 634 C CA . GLY A 1 84 ? 12.453 -0.821 1.941 1.00 98.12 84 GLY A CA 1
ATOM 635 C C . GLY A 1 84 ? 12.272 -1.567 0.630 1.00 98.12 84 GLY A C 1
ATOM 636 O O . GLY A 1 84 ? 12.340 -0.966 -0.447 1.00 98.12 84 GLY A O 1
ATOM 637 N N . THR A 1 85 ? 12.066 -2.876 0.738 1.00 98.12 85 THR A N 1
ATOM 638 C CA . THR A 1 85 ? 11.867 -3.749 -0.431 1.00 98.12 85 THR A CA 1
ATOM 639 C C . THR A 1 85 ? 10.663 -4.678 -0.312 1.00 98.12 85 THR A C 1
ATOM 641 O O . THR A 1 85 ? 10.353 -5.393 -1.260 1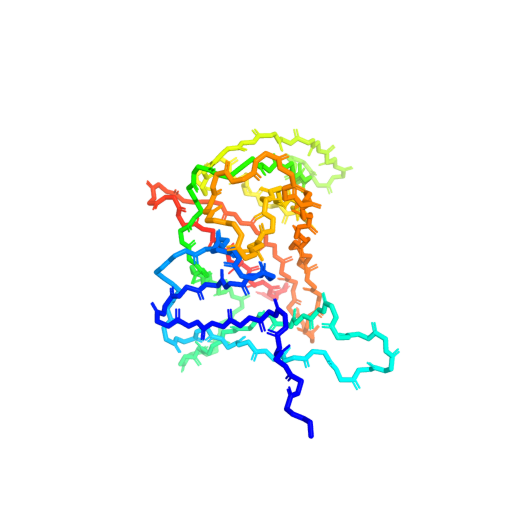.00 98.12 85 THR A O 1
ATOM 644 N N . CYS A 1 86 ? 9.982 -4.694 0.836 1.00 97.88 86 CYS A N 1
ATOM 645 C CA . CYS A 1 86 ? 8.817 -5.544 1.065 1.00 97.88 86 CYS A CA 1
ATOM 646 C C . CYS A 1 86 ? 7.774 -4.871 1.970 1.00 97.88 86 CYS A C 1
ATOM 648 O O . CYS A 1 86 ? 8.076 -3.900 2.663 1.00 97.88 86 CYS A O 1
ATOM 650 N N . GLY A 1 87 ? 6.538 -5.376 1.983 1.00 98.19 87 GLY A N 1
ATOM 651 C CA . GLY A 1 87 ? 5.418 -4.705 2.650 1.00 98.19 87 GLY A CA 1
ATOM 652 C C . GLY A 1 87 ? 5.617 -4.505 4.150 1.00 98.19 87 GLY A C 1
ATOM 653 O O . GLY A 1 87 ? 5.278 -3.442 4.657 1.00 98.19 87 GLY A O 1
ATOM 654 N N . LYS A 1 88 ? 6.273 -5.436 4.859 1.00 98.31 88 LYS A N 1
ATOM 655 C CA . LYS A 1 88 ? 6.567 -5.287 6.299 1.00 98.31 88 LYS A CA 1
ATOM 656 C C . LYS A 1 88 ? 7.510 -4.121 6.618 1.00 98.31 88 LYS A C 1
ATOM 658 O O . LYS A 1 88 ? 7.588 -3.682 7.763 1.00 98.31 88 LYS A O 1
ATOM 663 N N . ASP A 1 89 ? 8.247 -3.621 5.623 1.00 98.50 89 ASP A N 1
ATOM 664 C CA . ASP A 1 89 ? 9.100 -2.449 5.800 1.00 98.50 89 ASP A CA 1
ATOM 665 C C . ASP A 1 89 ? 8.299 -1.145 5.828 1.00 98.50 89 ASP A C 1
ATOM 667 O O . ASP A 1 89 ? 8.844 -0.127 6.258 1.00 98.50 89 ASP A O 1
ATOM 671 N N . VAL A 1 90 ? 7.037 -1.144 5.384 1.00 98.62 90 VAL A N 1
ATOM 672 C CA . VAL A 1 90 ? 6.184 0.050 5.359 1.00 98.62 90 VAL A CA 1
ATOM 673 C C . VAL A 1 90 ? 5.793 0.420 6.795 1.00 98.62 90 VAL A C 1
ATOM 675 O O . VAL A 1 90 ? 5.087 -0.339 7.462 1.00 98.62 90 VAL A O 1
ATOM 678 N N . PRO A 1 91 ? 6.230 1.578 7.321 1.00 98.38 91 PRO A N 1
ATOM 679 C CA . PRO A 1 91 ? 5.880 1.983 8.676 1.00 98.38 91 PRO A CA 1
ATOM 680 C C . PRO A 1 91 ? 4.387 2.266 8.824 1.00 98.38 91 PRO A C 1
ATOM 682 O O . PRO A 1 91 ? 3.722 2.673 7.869 1.00 98.38 91 PRO A O 1
ATOM 685 N N . LEU A 1 92 ? 3.893 2.149 10.058 1.00 97.12 92 LEU A N 1
ATOM 686 C CA . LEU A 1 92 ? 2.601 2.713 10.445 1.00 97.12 92 LEU A CA 1
ATOM 687 C C . LEU A 1 92 ? 2.557 4.204 10.088 1.00 97.12 92 LEU A C 1
ATOM 689 O O . LEU A 1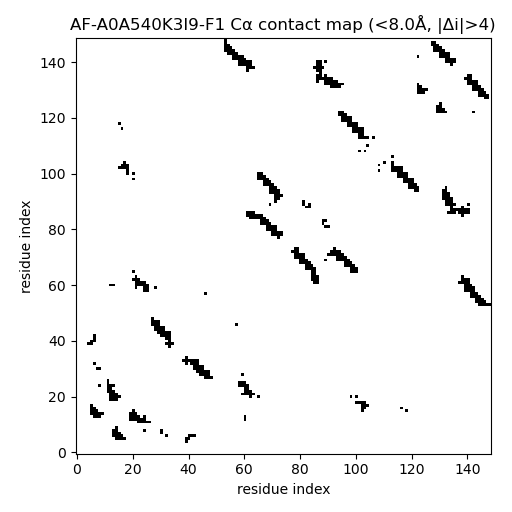 92 ? 3.583 4.891 10.127 1.00 97.12 92 LEU A O 1
ATOM 693 N N . GLU A 1 93 ? 1.359 4.712 9.795 1.00 96.69 93 GLU A N 1
ATOM 694 C CA . GLU A 1 93 ? 1.141 6.135 9.512 1.00 96.69 93 GLU A CA 1
ATOM 695 C C . GLU A 1 93 ? 1.899 6.655 8.273 1.00 96.69 93 GLU A C 1
ATOM 697 O O . GLU A 1 93 ? 2.250 7.841 8.188 1.00 96.69 93 GLU A O 1
ATOM 702 N N . THR A 1 94 ? 2.132 5.797 7.277 1.00 98.25 94 THR A N 1
ATOM 703 C CA . THR A 1 94 ? 2.739 6.194 6.001 1.00 98.25 94 THR A CA 1
ATOM 704 C C . THR A 1 94 ? 1.771 7.070 5.201 1.00 98.25 94 THR A C 1
ATOM 706 O O . THR A 1 94 ? 0.649 6.674 4.897 1.00 98.25 94 THR A O 1
ATOM 709 N N . GLN A 1 95 ? 2.200 8.290 4.873 1.00 96.38 95 GLN A N 1
ATOM 710 C CA . GLN A 1 95 ? 1.395 9.319 4.196 1.00 96.38 95 GLN A CA 1
ATOM 711 C C . GLN A 1 95 ? 1.625 9.360 2.681 1.00 96.38 95 GLN A C 1
ATOM 713 O O . GLN A 1 95 ? 0.917 10.066 1.972 1.00 96.38 95 GLN A O 1
ATOM 718 N N . PHE A 1 96 ? 2.656 8.669 2.196 1.00 95.69 96 PHE A N 1
ATOM 719 C CA . PHE A 1 96 ? 3.059 8.638 0.793 1.00 95.69 96 PHE A CA 1
ATOM 720 C C . PHE A 1 96 ? 4.099 7.537 0.582 1.00 95.69 96 PHE A C 1
ATOM 722 O O . PHE A 1 96 ? 4.996 7.382 1.415 1.00 95.69 96 PHE A O 1
ATOM 729 N N . MET A 1 97 ? 4.017 6.815 -0.535 1.00 98.50 97 MET A N 1
ATOM 730 C CA . MET A 1 97 ? 4.996 5.800 -0.927 1.00 98.50 97 MET A CA 1
ATOM 731 C C . MET A 1 97 ? 5.235 5.833 -2.440 1.00 98.50 97 MET A C 1
ATOM 733 O O . MET A 1 97 ? 4.290 5.922 -3.218 1.00 98.50 97 MET A O 1
ATOM 737 N N . VAL A 1 98 ? 6.496 5.731 -2.857 1.00 98.31 98 VAL A N 1
ATOM 738 C CA . VAL A 1 98 ? 6.910 5.556 -4.254 1.00 98.31 98 VAL A CA 1
ATOM 739 C C . VAL A 1 98 ? 7.570 4.202 -4.390 1.00 98.31 98 VAL A C 1
ATOM 741 O O . VAL A 1 98 ? 8.577 3.953 -3.730 1.00 98.31 98 VAL A O 1
ATOM 744 N N . VAL A 1 99 ? 7.027 3.364 -5.261 1.00 98.12 99 VAL A N 1
ATOM 745 C CA . VAL A 1 99 ? 7.588 2.063 -5.618 1.00 98.12 99 VAL A CA 1
ATOM 746 C C . VAL A 1 99 ? 8.279 2.191 -6.966 1.00 98.12 99 VAL A C 1
ATOM 748 O O . VAL A 1 99 ? 7.701 2.691 -7.930 1.00 98.12 99 VAL A O 1
ATOM 751 N N . GLU A 1 100 ? 9.527 1.758 -7.024 1.00 95.94 100 GLU A N 1
ATOM 752 C CA . GLU A 1 100 ? 10.289 1.658 -8.255 1.00 95.94 100 GLU A CA 1
ATOM 753 C C . GLU A 1 100 ? 10.102 0.274 -8.873 1.00 95.94 100 GLU A C 1
ATOM 755 O O . GLU A 1 100 ? 10.207 -0.749 -8.199 1.00 95.94 100 GLU A O 1
ATOM 760 N N . SER A 1 101 ? 9.861 0.252 -10.176 1.00 91.81 101 SER A N 1
ATOM 761 C CA . SER A 1 101 ? 9.713 -0.954 -10.981 1.00 91.81 101 SER A CA 1
ATOM 762 C C . SER A 1 101 ? 10.372 -0.752 -12.347 1.00 91.81 101 SER A C 1
ATOM 764 O O . SER A 1 101 ? 10.584 0.383 -12.773 1.00 91.81 101 SER A O 1
ATOM 766 N N . LYS A 1 102 ? 10.713 -1.834 -13.046 1.00 85.50 102 LYS A N 1
ATOM 767 C CA . LYS A 1 102 ? 11.079 -1.784 -14.469 1.00 85.50 102 LYS A CA 1
ATOM 768 C C . LYS A 1 102 ? 9.817 -2.050 -15.291 1.00 85.50 102 LYS A C 1
ATOM 770 O O . LYS A 1 102 ? 9.067 -2.966 -14.958 1.00 85.50 102 LYS A O 1
ATOM 775 N N . GLY A 1 103 ? 9.557 -1.241 -16.315 1.00 70.25 103 GLY A N 1
ATOM 776 C CA . GLY A 1 103 ? 8.409 -1.436 -17.201 1.00 70.25 103 GLY A CA 1
ATOM 777 C C . GLY A 1 103 ? 8.499 -2.738 -17.991 1.00 70.25 103 GLY A C 1
ATOM 778 O O . GLY A 1 103 ? 9.595 -3.182 -18.316 1.00 70.25 103 GLY A O 1
ATOM 779 N N . GLY A 1 104 ? 7.351 -3.336 -18.316 1.00 64.31 104 GLY A N 1
ATOM 780 C CA . GLY A 1 104 ? 7.302 -4.485 -19.220 1.00 64.31 104 GLY A CA 1
ATOM 781 C C . GLY A 1 104 ? 7.482 -4.029 -20.668 1.00 64.31 104 GLY A C 1
ATOM 782 O O . GLY A 1 104 ? 6.562 -3.448 -21.244 1.00 64.31 104 GLY A O 1
ATOM 783 N N . GLY A 1 105 ? 8.667 -4.246 -21.241 1.00 58.41 105 GLY A N 1
ATOM 784 C CA . GLY A 1 105 ? 8.906 -4.129 -22.682 1.00 58.41 105 GLY A CA 1
ATOM 785 C C . GLY A 1 105 ? 8.595 -5.434 -23.428 1.00 58.41 105 GLY A C 1
ATOM 786 O O . GLY A 1 105 ? 8.290 -6.454 -22.818 1.00 58.41 105 GLY A O 1
ATOM 787 N N . ASP A 1 106 ? 8.707 -5.417 -24.761 1.00 56.28 106 ASP A N 1
ATOM 788 C CA . ASP A 1 106 ? 8.646 -6.637 -25.594 1.00 56.28 106 ASP A CA 1
ATOM 789 C C . ASP A 1 106 ? 9.845 -7.583 -25.344 1.00 56.28 106 ASP A C 1
ATOM 791 O O . ASP A 1 106 ? 9.809 -8.760 -25.711 1.00 56.28 106 ASP A O 1
ATOM 795 N N . GLY A 1 107 ? 10.917 -7.081 -24.722 1.00 51.69 107 GLY A N 1
ATOM 796 C CA . GLY A 1 107 ? 11.959 -7.892 -24.097 1.00 51.69 107 GLY A CA 1
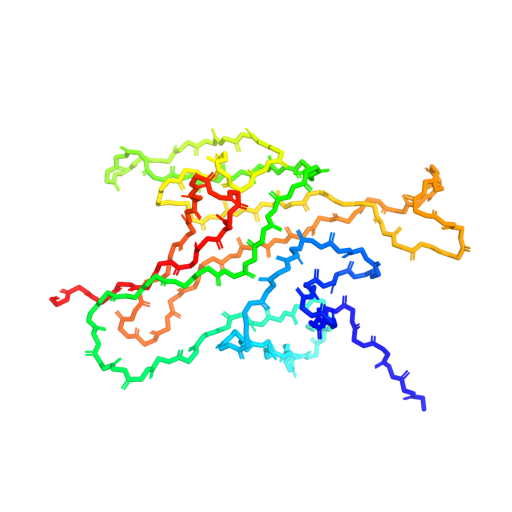ATOM 797 C C . GLY A 1 107 ? 11.517 -8.260 -22.683 1.00 51.69 107 GLY A C 1
ATOM 798 O O . GLY A 1 107 ? 11.020 -7.395 -21.973 1.00 51.69 107 GLY A O 1
ATOM 799 N N . GLY A 1 108 ? 11.645 -9.534 -22.298 1.00 55.09 108 GLY A N 1
ATOM 800 C CA . GLY A 1 108 ? 11.144 -10.064 -21.020 1.00 55.09 108 GLY A CA 1
ATOM 801 C C . GLY A 1 108 ? 11.622 -9.315 -19.764 1.00 55.09 108 GLY A C 1
ATOM 802 O O . GLY A 1 108 ? 12.378 -8.355 -19.841 1.00 55.09 108 GLY A O 1
ATOM 803 N N . GLU A 1 109 ? 11.198 -9.785 -18.587 1.00 56.34 109 GLU A N 1
ATOM 804 C CA . GLU A 1 109 ? 11.276 -9.060 -17.299 1.00 56.34 109 GLU A CA 1
ATOM 805 C C . GLU A 1 109 ? 12.655 -8.487 -16.892 1.00 56.34 109 GLU A C 1
ATOM 807 O O . GLU A 1 109 ? 12.703 -7.603 -16.036 1.00 56.34 109 GLU A O 1
ATOM 812 N N . ASP A 1 110 ? 13.742 -8.933 -17.530 1.00 60.44 110 ASP A N 1
ATOM 813 C CA . ASP A 1 110 ? 15.132 -8.551 -17.260 1.00 60.44 110 ASP A CA 1
ATOM 814 C C . ASP A 1 110 ? 15.820 -7.805 -18.420 1.00 60.44 110 ASP A C 1
ATOM 816 O O . ASP A 1 110 ? 17.050 -7.763 -18.493 1.00 60.44 110 ASP A O 1
ATOM 820 N N . ASP A 1 111 ? 15.070 -7.201 -19.348 1.00 66.75 111 ASP A N 1
ATOM 821 C CA . ASP A 1 111 ? 15.698 -6.315 -20.329 1.00 66.75 111 ASP A CA 1
ATOM 822 C C . ASP A 1 111 ? 16.206 -5.034 -19.640 1.00 66.75 111 ASP A C 1
ATOM 824 O O . ASP A 1 111 ? 15.427 -4.177 -19.215 1.00 66.75 111 ASP A O 1
ATOM 828 N N . GLU A 1 112 ? 17.531 -4.896 -19.547 1.00 66.94 112 GLU A N 1
ATOM 829 C CA . GLU A 1 112 ? 18.238 -3.721 -19.015 1.00 66.94 112 GLU A CA 1
ATOM 830 C C . GLU A 1 112 ? 17.894 -2.422 -19.761 1.00 66.94 112 GLU A C 1
ATOM 832 O O . GLU A 1 112 ? 18.143 -1.333 -19.245 1.00 66.94 112 GLU A O 1
ATOM 837 N N . SER A 1 113 ? 17.303 -2.516 -20.958 1.00 73.00 113 SER A N 1
ATOM 838 C CA . SER A 1 113 ? 16.824 -1.360 -21.719 1.00 73.00 113 SER A CA 1
ATOM 839 C C . SER A 1 113 ? 15.436 -0.852 -21.288 1.00 73.00 113 SER A C 1
ATOM 841 O O . SER A 1 113 ? 15.015 0.229 -21.711 1.00 73.00 113 SER A O 1
ATOM 843 N N . SER A 1 114 ? 14.737 -1.590 -20.416 1.00 80.12 114 SER A N 1
ATOM 844 C CA . SER A 1 114 ? 13.382 -1.253 -19.974 1.00 80.12 114 SER A CA 1
ATOM 845 C C . SER A 1 114 ? 13.349 0.048 -19.161 1.00 80.12 114 SER A C 1
ATOM 847 O O . SER A 1 114 ? 14.175 0.243 -18.263 1.00 80.12 114 SER A O 1
ATOM 849 N N . PRO A 1 115 ? 12.380 0.948 -19.415 1.00 83.94 115 PRO A N 1
ATOM 850 C CA . PRO A 1 1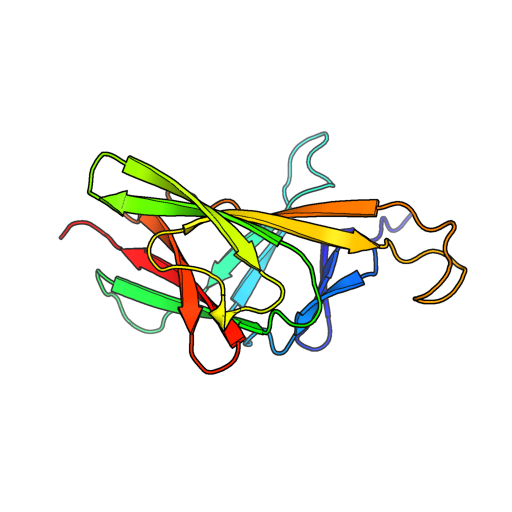15 ? 12.275 2.197 -18.673 1.00 83.94 115 PRO A CA 1
ATOM 851 C C . PRO A 1 115 ? 11.966 1.933 -17.195 1.00 83.94 115 PRO A C 1
ATOM 853 O O . PRO A 1 115 ? 11.164 1.060 -16.858 1.00 83.94 115 PRO A O 1
ATOM 856 N N . ILE A 1 116 ? 12.566 2.728 -16.306 1.00 89.69 116 ILE A N 1
ATOM 857 C CA . ILE A 1 116 ? 12.210 2.726 -14.883 1.00 89.69 116 ILE A CA 1
ATOM 858 C C . ILE A 1 116 ? 10.866 3.436 -14.710 1.00 89.69 116 ILE A C 1
ATOM 860 O O . ILE A 1 116 ? 10.655 4.537 -15.222 1.00 89.69 116 ILE A O 1
ATOM 864 N N . ILE A 1 117 ? 9.972 2.806 -13.958 1.00 90.75 117 ILE A N 1
ATOM 865 C CA . ILE A 1 117 ? 8.619 3.267 -13.676 1.00 90.75 117 ILE A CA 1
ATOM 866 C C . ILE A 1 117 ? 8.472 3.465 -12.175 1.00 90.75 117 ILE A C 1
ATOM 868 O O . ILE A 1 117 ? 8.673 2.545 -11.379 1.00 90.75 117 ILE A O 1
ATOM 872 N N . TYR A 1 118 ? 8.082 4.679 -11.801 1.00 94.12 118 TYR A N 1
ATOM 873 C CA . TYR A 1 118 ? 7.796 5.052 -10.425 1.00 94.12 118 TYR A CA 1
ATOM 874 C C . TYR A 1 118 ? 6.286 5.096 -10.208 1.00 94.12 118 TYR A C 1
ATOM 876 O O . TYR A 1 118 ? 5.597 5.962 -10.747 1.00 94.12 118 TYR A O 1
ATOM 884 N N . THR A 1 119 ? 5.782 4.167 -9.402 1.00 95.31 119 THR A N 1
ATOM 885 C CA . THR A 1 119 ? 4.371 4.095 -9.017 1.00 95.31 119 THR A CA 1
ATOM 886 C C . THR A 1 119 ? 4.180 4.780 -7.674 1.00 95.31 119 THR A C 1
ATOM 888 O O . THR A 1 119 ? 4.818 4.415 -6.687 1.00 95.31 119 THR A O 1
ATOM 891 N N . VAL A 1 120 ? 3.292 5.768 -7.623 1.00 96.56 120 VAL A N 1
ATOM 892 C CA . VAL A 1 120 ? 2.979 6.506 -6.397 1.00 96.56 120 VAL A CA 1
ATOM 893 C C . VAL A 1 120 ? 1.717 5.941 -5.756 1.00 96.56 120 VAL A C 1
ATOM 895 O O . VAL A 1 120 ? 0.653 5.950 -6.370 1.00 96.56 120 VAL A O 1
ATOM 898 N N . PHE A 1 121 ? 1.819 5.536 -4.494 1.00 97.75 121 PHE A N 1
ATOM 899 C CA . PHE A 1 121 ? 0.674 5.314 -3.620 1.00 97.75 121 PHE A CA 1
ATOM 900 C C . PHE A 1 121 ? 0.478 6.554 -2.753 1.00 97.75 121 PHE A C 1
ATOM 902 O O . PHE A 1 121 ? 1.330 6.906 -1.929 1.00 97.75 121 PHE A O 1
ATOM 909 N N . LEU A 1 122 ? -0.655 7.220 -2.952 1.00 96.69 122 LEU A N 1
ATOM 910 C CA . LEU A 1 122 ? -1.018 8.434 -2.238 1.00 96.69 122 LEU A CA 1
ATOM 911 C C . LEU A 1 122 ? -2.315 8.193 -1.459 1.00 96.69 122 LEU A C 1
ATOM 913 O O . LEU A 1 122 ? -3.382 8.175 -2.070 1.00 96.69 122 LEU A O 1
ATOM 917 N N . PRO A 1 123 ? -2.239 8.008 -0.132 1.00 96.12 123 PRO A N 1
ATOM 918 C CA . PRO A 1 123 ? -3.402 8.064 0.741 1.00 96.12 123 PRO A CA 1
ATOM 919 C C . PRO A 1 123 ? -4.176 9.372 0.560 1.00 96.12 123 PRO A C 1
ATOM 921 O O . PRO A 1 123 ? -3.608 10.463 0.617 1.00 96.12 123 PRO A O 1
ATOM 924 N N . LEU A 1 124 ? -5.479 9.254 0.324 1.00 93.94 124 LEU A N 1
ATOM 925 C CA . LEU A 1 124 ? -6.400 10.368 0.130 1.00 93.94 124 LEU A CA 1
ATOM 926 C C . LEU A 1 124 ? -7.379 10.504 1.299 1.00 93.94 124 LEU A C 1
ATOM 928 O O . LEU A 1 124 ? -7.535 9.611 2.135 1.00 93.94 124 LEU A O 1
ATOM 932 N N . LEU A 1 125 ? -8.049 11.650 1.336 1.00 93.12 125 LEU A N 1
ATOM 933 C CA . LEU A 1 125 ? -9.245 11.841 2.143 1.00 93.12 125 LEU A CA 1
ATOM 934 C C . LEU A 1 125 ? -10.463 11.456 1.304 1.00 93.12 125 LEU A C 1
ATOM 936 O O . LEU A 1 125 ? -10.569 11.877 0.151 1.00 93.12 125 LEU A O 1
ATOM 940 N N . GLU A 1 126 ? -11.392 10.715 1.895 1.00 89.69 126 GLU A N 1
ATOM 941 C CA . GLU A 1 126 ? -12.672 10.390 1.271 1.00 89.69 126 GLU A CA 1
ATOM 942 C C . GLU A 1 126 ? -13.804 10.572 2.285 1.00 89.69 126 GLU A C 1
ATOM 944 O O . GLU A 1 126 ? -13.925 9.841 3.269 1.00 89.69 126 GLU A O 1
ATOM 949 N N . GLY A 1 127 ? -14.634 11.595 2.061 1.00 91.38 127 GLY A N 1
ATOM 950 C CA . GLY A 1 127 ? -15.669 11.980 3.019 1.00 91.38 127 GLY A CA 1
ATOM 951 C C . GLY A 1 127 ? -15.070 12.264 4.409 1.00 91.38 127 GLY A C 1
ATOM 952 O O . GLY A 1 127 ? -14.156 13.086 4.504 1.00 91.38 127 GLY A O 1
ATOM 953 N N . PRO A 1 128 ? -15.568 11.625 5.487 1.00 91.25 128 PRO A N 1
ATOM 954 C CA . PRO A 1 128 ? -15.038 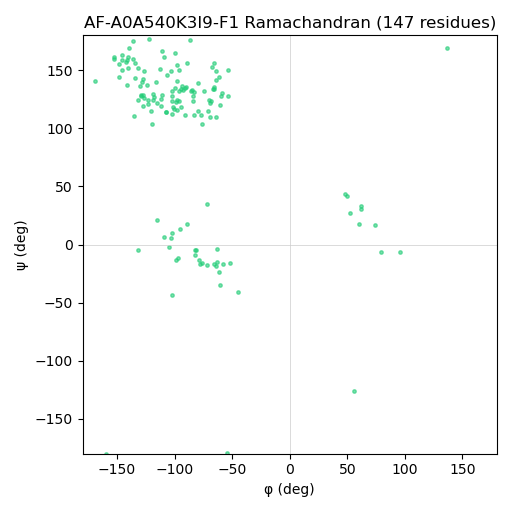11.802 6.839 1.00 91.25 128 PRO A CA 1
ATOM 955 C C . PRO A 1 128 ? -13.782 10.962 7.126 1.00 91.25 128 PRO A C 1
ATOM 957 O O . PRO A 1 128 ? -13.220 11.078 8.214 1.00 91.25 128 PRO A O 1
ATOM 960 N N . PHE A 1 129 ? -13.355 10.101 6.197 1.00 94.62 129 PHE A N 1
ATOM 961 C CA . PHE A 1 129 ? -12.244 9.184 6.415 1.00 94.62 129 PHE A CA 1
ATOM 962 C C . PHE A 1 129 ? -10.927 9.769 5.917 1.00 94.62 129 PHE A C 1
ATOM 964 O O . PHE A 1 129 ? -10.803 10.258 4.790 1.00 94.62 129 PHE A O 1
ATOM 971 N N . ARG A 1 130 ? -9.910 9.646 6.765 1.00 95.06 130 ARG A N 1
ATOM 972 C CA . ARG A 1 130 ? -8.502 9.784 6.405 1.00 95.06 130 ARG A CA 1
ATOM 973 C C . ARG A 1 130 ? -7.950 8.403 6.098 1.00 95.06 130 ARG A C 1
ATOM 975 O O . ARG A 1 130 ? -8.181 7.478 6.871 1.00 95.06 130 ARG A O 1
ATOM 982 N N . SER A 1 131 ? -7.177 8.289 5.022 1.00 96.50 131 SER A N 1
ATOM 983 C CA . SER A 1 131 ? -6.403 7.082 4.746 1.00 96.50 131 SER A CA 1
ATOM 984 C C . SER A 1 131 ? -4.923 7.256 5.084 1.00 96.50 131 SER A C 1
ATOM 986 O O . SER A 1 131 ? -4.372 8.355 4.979 1.00 96.50 131 SER A O 1
ATOM 988 N N . VAL A 1 132 ? -4.277 6.161 5.482 1.00 97.38 132 VAL A N 1
ATOM 989 C CA . VAL A 1 132 ? -2.818 6.011 5.596 1.00 97.38 132 VAL A CA 1
ATOM 990 C C . VAL A 1 132 ? -2.415 4.615 5.116 1.00 97.38 132 VAL A C 1
ATOM 992 O O . VAL A 1 132 ? -3.256 3.717 5.060 1.00 97.38 132 VAL A O 1
ATOM 995 N N . LEU A 1 133 ? -1.138 4.420 4.784 1.00 98.44 133 LEU A N 1
ATOM 996 C CA . LEU A 1 133 ? -0.577 3.089 4.533 1.00 98.44 133 LEU A CA 1
ATOM 997 C C . LEU A 1 133 ? 0.144 2.556 5.767 1.00 98.44 133 LEU A C 1
ATOM 999 O O . LEU A 1 133 ? 0.682 3.322 6.574 1.00 98.44 133 LEU A O 1
ATOM 1003 N N . GLN A 1 134 ? 0.210 1.235 5.856 1.00 98.44 134 GLN A N 1
ATOM 1004 C CA . GLN A 1 134 ? 1.069 0.517 6.786 1.00 98.44 134 GLN A CA 1
ATOM 1005 C C . GLN A 1 134 ? 1.438 -0.864 6.244 1.00 98.44 134 GLN A C 1
ATOM 1007 O O . GLN A 1 134 ? 0.786 -1.373 5.336 1.00 98.44 134 GLN A O 1
ATOM 1012 N N . GLY A 1 135 ? 2.493 -1.453 6.793 1.00 98.44 135 GLY A N 1
ATOM 1013 C CA . GLY A 1 135 ? 2.887 -2.834 6.546 1.00 98.44 135 GLY A CA 1
ATOM 1014 C C . GLY A 1 135 ? 2.444 -3.781 7.655 1.00 98.44 135 GLY A C 1
ATOM 1015 O O . GLY A 1 135 ? 2.145 -3.348 8.770 1.00 98.44 135 GLY A O 1
ATOM 1016 N N . ASN A 1 136 ? 2.481 -5.084 7.372 1.00 98.31 136 ASN A N 1
ATOM 1017 C CA . ASN A 1 136 ? 2.282 -6.132 8.372 1.00 98.31 136 ASN A CA 1
ATOM 1018 C C . ASN A 1 136 ? 3.288 -7.292 8.233 1.00 98.31 136 ASN A C 1
ATOM 1020 O O . ASN A 1 136 ? 4.075 -7.353 7.290 1.00 98.31 136 ASN A O 1
ATOM 1024 N N . GLU A 1 137 ? 3.249 -8.245 9.169 1.00 97.75 137 GLU A N 1
ATOM 1025 C CA . GLU A 1 137 ? 4.174 -9.395 9.226 1.00 97.75 137 GLU A CA 1
ATOM 1026 C C . GLU A 1 137 ? 4.089 -10.343 8.015 1.00 97.75 137 GLU A C 1
ATOM 1028 O O . GLU A 1 137 ? 4.978 -11.170 7.812 1.00 97.75 137 GLU A O 1
ATOM 1033 N N . ARG A 1 138 ? 3.033 -10.241 7.199 1.00 98.00 138 ARG A N 1
ATOM 1034 C CA . ARG A 1 138 ? 2.818 -11.061 5.996 1.00 98.00 138 ARG A CA 1
ATOM 1035 C C . ARG A 1 138 ? 3.307 -10.380 4.715 1.00 98.00 138 ARG A C 1
ATOM 1037 O O . ARG A 1 138 ? 2.971 -10.840 3.631 1.00 98.00 138 ARG A O 1
ATOM 1044 N N . ASN A 1 139 ? 4.085 -9.299 4.832 1.00 98.31 139 ASN A N 1
ATOM 1045 C CA . ASN A 1 139 ? 4.501 -8.445 3.714 1.00 98.31 139 ASN A CA 1
ATOM 1046 C C . ASN A 1 139 ? 3.328 -7.797 2.955 1.00 98.31 139 ASN A C 1
ATOM 1048 O O . ASN A 1 139 ? 3.516 -7.313 1.838 1.00 98.31 139 ASN A O 1
ATOM 1052 N N . GLU A 1 140 ? 2.132 -7.744 3.545 1.00 98.50 140 GLU A N 1
ATOM 1053 C CA . GLU A 1 140 ? 1.004 -7.044 2.936 1.00 98.50 140 GLU A CA 1
ATOM 1054 C C . GLU A 1 140 ? 1.140 -5.544 3.200 1.00 98.50 140 GLU A C 1
ATOM 1056 O O . GLU A 1 140 ? 1.506 -5.114 4.299 1.00 98.50 140 GLU A O 1
ATOM 1061 N N . VAL A 1 141 ? 0.830 -4.748 2.181 1.00 98.62 141 VAL A N 1
ATOM 1062 C CA . VAL A 1 141 ? 0.538 -3.327 2.349 1.00 98.62 141 VAL A CA 1
ATOM 1063 C C . VAL A 1 141 ? -0.938 -3.211 2.698 1.00 98.62 141 VAL A C 1
ATOM 1065 O O . VAL A 1 141 ? -1.793 -3.806 2.041 1.00 98.62 141 VAL A O 1
ATOM 1068 N N . GLU A 1 142 ? -1.246 -2.440 3.728 1.00 98.56 142 GLU A N 1
ATOM 1069 C CA . GLU A 1 142 ? -2.600 -2.199 4.203 1.00 98.56 142 GLU A CA 1
ATOM 1070 C C . GLU A 1 142 ? -2.967 -0.725 4.037 1.00 98.56 142 GLU A C 1
ATOM 1072 O O . GLU A 1 142 ? -2.165 0.169 4.319 1.00 98.56 142 GLU A O 1
ATOM 1077 N N . VAL A 1 143 ? -4.206 -0.473 3.619 1.00 97.88 143 VAL A N 1
ATOM 1078 C CA . VAL A 1 143 ? -4.840 0.843 3.705 1.00 97.88 143 VAL A CA 1
ATOM 1079 C C . VAL A 1 143 ? -5.639 0.889 5.000 1.00 97.88 143 VAL A C 1
ATOM 1081 O O . VAL A 1 143 ? -6.574 0.110 5.194 1.00 97.88 143 VAL A O 1
ATOM 1084 N N . CYS A 1 144 ? -5.272 1.810 5.882 1.00 97.06 144 CYS A N 1
ATOM 1085 C CA . CYS A 1 144 ? -6.002 2.105 7.105 1.00 97.06 144 CYS A CA 1
ATOM 1086 C C . CYS A 1 144 ? -6.872 3.343 6.874 1.00 97.06 144 CYS A C 1
ATOM 1088 O O . CYS A 1 144 ? -6.354 4.389 6.488 1.00 97.06 144 CYS A O 1
ATOM 1090 N N . LEU A 1 145 ? -8.180 3.208 7.082 1.00 95.75 145 LEU A N 1
ATOM 1091 C CA . LEU A 1 145 ? -9.186 4.260 6.968 1.00 95.75 145 LEU A CA 1
ATOM 1092 C C . LEU A 1 145 ? -9.739 4.566 8.354 1.00 95.75 145 LEU A C 1
ATOM 1094 O O . LEU A 1 145 ? -10.337 3.692 8.978 1.00 95.75 145 LEU A O 1
ATOM 1098 N N . GLU A 1 146 ? -9.578 5.803 8.809 1.00 94.81 146 GLU A N 1
ATOM 1099 C CA . GLU A 1 146 ? -10.047 6.261 10.116 1.00 94.81 146 GLU A CA 1
ATOM 1100 C C . GLU A 1 146 ? -10.909 7.522 9.967 1.00 94.81 146 GLU A C 1
ATOM 1102 O O . GLU A 1 146 ? -10.496 8.497 9.333 1.00 94.81 146 GLU A O 1
ATOM 1107 N N . SER A 1 147 ? -12.100 7.516 10.562 1.00 91.50 147 SER A N 1
ATOM 1108 C CA . SER A 1 147 ? -12.892 8.717 10.832 1.00 91.50 147 SER A CA 1
ATOM 1109 C C . SER A 1 147 ? -12.697 9.106 12.294 1.00 91.50 147 SER A C 1
ATOM 1111 O O . SER A 1 147 ? -12.771 8.243 13.161 1.00 91.50 147 SER A O 1
ATOM 1113 N N . GLY A 1 148 ? -12.466 10.388 12.578 1.00 76.81 148 GLY A N 1
ATOM 1114 C CA . GLY A 1 148 ? -12.160 10.895 13.925 1.00 76.81 148 GLY A CA 1
ATOM 1115 C C . GLY A 1 148 ? -13.327 10.912 14.927 1.00 76.81 148 GLY A C 1
ATOM 1116 O O . GLY A 1 148 ? -13.392 11.850 15.721 1.00 76.81 148 GLY A O 1
ATOM 1117 N N . GLU A 1 149 ? -14.237 9.934 14.864 1.00 58.22 149 GLU A N 1
ATOM 1118 C CA . GLU A 1 149 ? -15.307 9.697 15.851 1.00 58.22 149 GLU A CA 1
ATOM 1119 C C . GLU A 1 149 ? -14.948 8.586 16.838 1.00 58.22 149 GLU A C 1
ATOM 1121 O O . GLU A 1 149 ? -14.509 7.505 16.375 1.00 58.22 149 GLU A O 1
#

InterPro domains:
  IPR008811 Glycosyl hydrolases 36 [PF05691] (7-149)
  IPR008811 Glycosyl hydrolases 36 [PTHR31268] (1-148)

Organism: Malus baccata (NCBI:txid106549)

Solvent-accessible surface area (backbone atoms only — not comparable to full-atom values): 8403 Å² total; per-residue (Å²): 136,87,80,77,74,42,62,48,78,56,97,38,22,37,27,47,46,76,25,76,64,25,39,72,31,47,90,54,55,42,80,45,73,45,89,52,96,86,31,73,85,48,66,47,80,48,72,69,72,100,67,92,67,49,66,47,77,42,68,61,12,32,29,65,91,38,49,33,42,32,36,24,47,84,46,100,92,41,72,51,76,50,70,40,36,37,12,50,61,38,50,62,54,18,57,34,35,39,37,48,44,60,37,54,52,99,51,62,101,79,44,87,84,39,55,79,40,78,47,75,50,69,52,53,74,55,90,76,28,44,42,24,35,26,34,36,97,80,22,25,33,27,46,36,36,40,30,97,114

Radius of gyration: 15.76 Å; Cα contacts (8 Å, |Δi|>4): 345; chains: 1; bounding box: 38×30×47 Å

Mean predicted aligned error: 5.72 Å

pLDDT: mean 88.96, std 14.27, range [34.38, 98.69]